Protein AF-A0AAD6IBK6-F1 (afdb_monomer_lite)

Structure (mmCIF, N/CA/C/O backbone):
data_AF-A0AAD6IBK6-F1
#
_entry.id   AF-A0AAD6IBK6-F1
#
loop_
_atom_site.group_PDB
_atom_site.id
_atom_site.type_symbol
_atom_site.label_atom_id
_atom_site.label_alt_id
_atom_site.label_comp_id
_atom_site.label_asym_id
_atom_site.label_entity_id
_atom_site.label_seq_id
_atom_site.pdbx_PDB_ins_code
_atom_site.Cartn_x
_atom_site.Cartn_y
_atom_site.Cartn_z
_atom_site.occupancy
_atom_site.B_iso_or_equiv
_atom_site.auth_seq_id
_atom_site.auth_comp_id
_atom_site.auth_asym_id
_atom_site.auth_atom_id
_atom_site.pdbx_PDB_model_num
ATOM 1 N N . MET A 1 1 ? 14.820 10.622 -0.961 1.00 50.06 1 MET A N 1
ATOM 2 C CA . MET A 1 1 ? 14.641 11.213 -2.305 1.00 50.06 1 MET A CA 1
ATOM 3 C C . MET A 1 1 ? 13.222 11.745 -2.400 1.00 50.06 1 MET A C 1
ATOM 5 O O . MET A 1 1 ? 12.311 11.021 -2.027 1.00 50.06 1 MET A O 1
ATOM 9 N N . SER A 1 2 ? 13.045 13.007 -2.797 1.00 68.19 2 SER A N 1
ATOM 10 C CA . SER A 1 2 ? 11.717 13.619 -2.977 1.00 68.19 2 SER A CA 1
ATOM 11 C C . SER A 1 2 ? 11.103 13.181 -4.312 1.00 68.19 2 SER A C 1
ATOM 13 O O . SER A 1 2 ? 11.842 12.977 -5.275 1.00 68.19 2 SER A O 1
ATOM 15 N N . ALA A 1 3 ? 9.773 13.069 -4.390 1.00 68.75 3 ALA A N 1
ATOM 16 C CA . ALA A 1 3 ? 9.048 12.740 -5.624 1.00 68.75 3 ALA A CA 1
ATOM 17 C C . ALA A 1 3 ? 9.378 13.712 -6.773 1.00 68.75 3 ALA A C 1
ATOM 19 O O . ALA A 1 3 ? 9.501 13.302 -7.923 1.00 68.75 3 ALA A O 1
ATOM 20 N N . VAL A 1 4 ? 9.635 14.980 -6.441 1.00 67.69 4 VAL A N 1
ATOM 21 C CA . VAL A 1 4 ? 10.053 16.019 -7.395 1.00 67.69 4 VAL A CA 1
ATOM 22 C C . VAL A 1 4 ? 11.390 15.674 -8.059 1.00 67.69 4 VAL A C 1
ATOM 24 O O . VAL A 1 4 ? 11.558 15.862 -9.260 1.00 67.69 4 VAL A O 1
ATOM 27 N N . VAL A 1 5 ? 12.331 15.102 -7.300 1.00 77.19 5 VAL A N 1
ATOM 28 C CA . VAL A 1 5 ? 13.642 14.697 -7.830 1.00 77.19 5 VAL A CA 1
ATOM 29 C C . VAL A 1 5 ? 13.480 13.536 -8.809 1.00 77.19 5 VAL A C 1
ATOM 31 O O . VAL A 1 5 ? 14.076 13.556 -9.882 1.00 77.19 5 VAL A O 1
ATOM 34 N N . VAL A 1 6 ? 12.622 12.566 -8.485 1.00 74.69 6 VAL A N 1
ATOM 35 C CA . VAL A 1 6 ? 12.335 11.417 -9.358 1.00 74.69 6 VAL A CA 1
ATOM 36 C C . VAL A 1 6 ? 11.706 11.875 -10.679 1.00 74.69 6 VAL A C 1
ATOM 3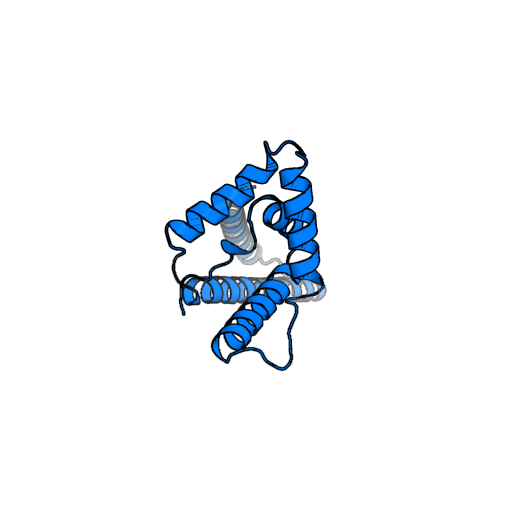8 O O . VAL A 1 6 ? 12.149 11.449 -11.743 1.00 74.69 6 VAL A O 1
ATOM 41 N N . LEU A 1 7 ? 10.743 12.801 -10.632 1.00 74.38 7 LEU A N 1
ATOM 42 C CA . LEU A 1 7 ? 10.118 13.360 -11.838 1.00 74.38 7 LEU A CA 1
ATOM 43 C C . LEU A 1 7 ? 11.127 14.113 -12.715 1.00 74.38 7 LEU A C 1
ATOM 45 O O . LEU A 1 7 ? 11.162 13.899 -13.923 1.00 74.38 7 LEU A O 1
ATOM 49 N N . SER A 1 8 ? 12.008 14.918 -12.113 1.00 77.56 8 SER A N 1
ATOM 50 C CA . SER A 1 8 ? 13.057 15.616 -12.869 1.00 77.56 8 SER A CA 1
ATOM 51 C C . SER A 1 8 ? 14.063 14.660 -13.526 1.00 77.56 8 SER A C 1
ATOM 53 O O . SER A 1 8 ? 14.549 14.916 -14.627 1.00 77.56 8 SER A O 1
ATOM 55 N N . GLN A 1 9 ? 14.355 13.520 -12.887 1.00 81.94 9 GLN A N 1
ATOM 56 C CA . GLN A 1 9 ? 15.212 12.489 -13.470 1.00 81.94 9 GLN A CA 1
ATOM 57 C C . GLN A 1 9 ? 14.548 11.821 -14.676 1.00 81.94 9 GLN A C 1
ATOM 59 O O . GLN A 1 9 ? 15.220 11.634 -15.692 1.00 81.94 9 GLN A O 1
ATOM 64 N N . PHE A 1 10 ? 13.248 11.515 -14.602 1.00 80.00 10 PHE A N 1
ATOM 65 C CA . PHE A 1 10 ? 12.499 10.978 -15.742 1.00 80.00 10 PHE A CA 1
ATOM 66 C C . PHE A 1 10 ? 12.478 11.944 -16.922 1.00 80.00 10 PHE A C 1
ATOM 68 O O . PHE A 1 10 ? 12.784 11.536 -18.041 1.00 80.00 10 PHE A O 1
ATOM 75 N N . ASP A 1 11 ? 12.216 13.222 -16.667 1.00 77.81 11 ASP A N 1
ATOM 76 C CA . ASP A 1 11 ? 12.232 14.248 -17.709 1.00 77.81 11 ASP A CA 1
ATOM 77 C C . ASP A 1 11 ? 13.619 14.357 -18.372 1.00 77.81 11 ASP A C 1
ATOM 79 O O . ASP A 1 11 ? 13.761 14.327 -19.596 1.00 77.81 11 ASP A O 1
ATOM 83 N N . SER A 1 12 ? 14.691 14.340 -17.573 1.00 86.38 12 SER A N 1
ATOM 84 C CA . SER A 1 12 ? 16.062 14.335 -18.103 1.00 86.38 12 SER A CA 1
ATOM 85 C C . SER A 1 12 ? 16.385 13.095 -18.953 1.00 86.38 12 SER A C 1
ATOM 87 O O . SER A 1 12 ? 17.173 13.174 -19.901 1.00 86.38 12 SER A O 1
ATOM 89 N N . LEU A 1 13 ? 15.785 11.946 -18.623 1.00 85.94 13 LEU A N 1
ATOM 90 C CA . LEU A 1 13 ? 15.978 10.689 -19.340 1.00 85.94 13 LEU A CA 1
ATOM 91 C C . LEU A 1 13 ? 15.268 10.715 -20.694 1.00 85.94 13 LEU A C 1
ATOM 93 O O . LEU A 1 13 ? 15.879 10.332 -21.692 1.00 85.94 13 LEU A O 1
ATOM 97 N N . VAL A 1 14 ? 14.026 11.205 -20.737 1.00 83.44 14 VAL A N 1
ATOM 98 C CA . VAL A 1 14 ? 13.252 11.372 -21.978 1.00 83.44 14 VAL A CA 1
ATOM 99 C C . VAL A 1 14 ? 13.995 12.303 -22.937 1.00 83.44 14 VAL A C 1
ATOM 101 O O . VAL A 1 14 ? 14.309 11.902 -24.058 1.00 83.44 14 VAL A O 1
ATOM 104 N N . ASN A 1 15 ? 14.422 13.472 -22.455 1.00 83.19 15 ASN A N 1
ATOM 105 C CA . ASN A 1 15 ? 15.188 14.438 -23.250 1.00 83.19 15 ASN A CA 1
ATOM 106 C C . ASN A 1 15 ? 16.504 13.846 -23.798 1.00 83.19 15 ASN A C 1
ATOM 108 O O . ASN A 1 15 ? 16.897 14.088 -24.946 1.00 83.19 15 ASN A O 1
ATOM 112 N N . LYS A 1 16 ? 17.204 13.024 -23.003 1.00 85.19 16 LYS A N 1
ATOM 113 C CA . LYS A 1 16 ? 18.400 12.303 -23.473 1.00 85.19 16 LYS A CA 1
ATOM 114 C C . LYS A 1 16 ? 18.065 11.261 -24.534 1.00 85.19 16 LYS A C 1
ATOM 116 O O . LYS A 1 16 ? 18.817 11.145 -25.502 1.00 85.19 16 LYS A O 1
ATOM 121 N N . MET A 1 17 ? 16.978 10.513 -24.364 1.00 81.50 17 MET A N 1
ATOM 122 C CA . MET A 1 17 ? 16.549 9.489 -25.317 1.00 81.50 17 MET A CA 1
ATOM 123 C C . MET A 1 17 ? 16.208 10.109 -26.677 1.00 81.50 17 MET A C 1
ATOM 125 O O . MET A 1 17 ? 16.667 9.615 -27.709 1.00 81.50 17 MET A O 1
ATOM 129 N N . GLU A 1 18 ? 15.505 11.242 -26.679 1.00 79.62 18 GLU A N 1
ATOM 130 C CA . GLU A 1 18 ? 15.208 12.015 -27.889 1.00 79.62 18 GLU A CA 1
ATOM 131 C C . GLU A 1 18 ? 16.484 12.555 -28.553 1.00 79.62 18 GLU A C 1
ATOM 133 O O . GLU A 1 18 ? 16.679 12.390 -29.760 1.00 79.62 18 GLU A O 1
ATOM 138 N N . SER A 1 19 ? 17.419 13.108 -27.770 1.00 83.12 19 SER A N 1
ATOM 139 C CA . SER A 1 19 ? 18.715 13.574 -28.287 1.00 83.12 19 SER A CA 1
ATOM 140 C C . SER A 1 19 ? 19.541 12.448 -28.921 1.00 83.12 19 SER A C 1
ATOM 142 O O . SER A 1 19 ? 20.171 12.644 -29.964 1.00 83.12 19 SER A O 1
ATOM 144 N N . VAL A 1 20 ? 19.551 11.260 -28.308 1.00 80.12 20 VAL A N 1
ATOM 145 C CA . VAL A 1 20 ? 20.241 10.079 -28.846 1.00 80.12 20 VAL A CA 1
ATOM 146 C C . VAL A 1 20 ? 19.584 9.620 -30.144 1.00 80.12 20 VAL A C 1
ATOM 148 O O . VAL A 1 20 ? 20.299 9.384 -31.117 1.00 80.12 20 VAL A O 1
ATOM 151 N N . SER A 1 21 ? 18.251 9.574 -30.193 1.00 73.31 21 SER A N 1
ATOM 152 C CA . SER A 1 21 ? 17.499 9.247 -31.409 1.00 73.31 21 SER A CA 1
ATOM 153 C C . SER A 1 21 ? 17.876 10.176 -32.571 1.00 73.31 21 SER A C 1
ATOM 155 O O . SER A 1 21 ? 18.279 9.714 -33.641 1.00 73.31 21 SER A O 1
ATOM 157 N N . LEU A 1 22 ? 17.889 11.494 -32.334 1.00 76.75 22 LEU A N 1
ATOM 158 C CA . LEU A 1 22 ? 18.283 12.489 -33.339 1.00 76.75 22 LEU A CA 1
ATOM 159 C C . LEU A 1 22 ? 19.734 12.308 -33.814 1.00 76.75 22 LEU A C 1
ATOM 161 O O . LEU A 1 22 ? 20.008 12.383 -35.015 1.00 76.75 22 LEU A O 1
ATOM 165 N N . LYS A 1 23 ? 20.668 12.026 -32.896 1.00 77.88 23 LYS A N 1
ATOM 166 C CA . LYS A 1 23 ? 22.089 11.801 -33.223 1.00 77.88 23 LYS A CA 1
ATOM 167 C C . LYS A 1 23 ? 22.313 10.525 -34.032 1.00 77.88 23 LYS A C 1
ATOM 169 O O . LYS A 1 23 ? 23.160 10.522 -34.927 1.00 77.88 23 LYS A O 1
ATOM 174 N N . LEU A 1 24 ? 21.571 9.460 -33.735 1.00 70.56 24 LEU A N 1
ATOM 175 C CA . LEU A 1 24 ? 21.620 8.207 -34.491 1.00 70.56 24 LEU A CA 1
ATOM 176 C C . LEU A 1 24 ? 21.091 8.410 -35.918 1.00 70.56 24 LEU A C 1
ATOM 178 O O . LEU A 1 24 ? 21.752 7.994 -36.873 1.00 70.56 24 LEU A O 1
ATOM 182 N N . CYS A 1 25 ? 19.976 9.134 -36.065 1.00 67.56 25 CYS A N 1
ATOM 183 C CA . CYS A 1 25 ? 19.407 9.501 -37.364 1.00 67.56 25 CYS A CA 1
ATOM 184 C C . CYS A 1 25 ? 20.361 10.377 -38.197 1.00 67.56 25 CYS A C 1
ATOM 186 O O . CYS A 1 25 ? 20.563 10.106 -39.381 1.00 67.56 25 CYS A O 1
ATOM 188 N N . GLN A 1 26 ? 20.995 11.388 -37.590 1.00 76.19 26 GLN A N 1
ATOM 189 C CA . GLN A 1 26 ? 21.924 12.289 -38.290 1.00 76.19 26 GLN A CA 1
ATOM 190 C C . GLN A 1 26 ? 23.216 11.601 -38.741 1.00 76.19 26 GLN A C 1
ATOM 192 O O . GLN A 1 26 ? 23.707 11.876 -39.835 1.00 76.19 26 GLN A O 1
ATOM 197 N N . LYS A 1 27 ? 23.786 10.706 -37.924 1.00 75.94 27 LYS A N 1
ATOM 198 C CA . LYS A 1 27 ? 25.087 10.079 -38.216 1.00 75.94 27 LYS A CA 1
ATOM 199 C C . LYS A 1 27 ? 25.002 8.817 -39.083 1.00 75.94 27 LYS A C 1
ATOM 201 O O . LYS A 1 27 ? 26.040 8.210 -39.334 1.00 75.94 27 LYS A O 1
ATOM 206 N N . ARG A 1 28 ? 23.803 8.402 -39.527 1.00 68.56 28 ARG A N 1
ATOM 207 C CA . ARG A 1 28 ? 23.558 7.123 -40.238 1.00 68.56 28 ARG A CA 1
ATOM 208 C C . ARG A 1 28 ? 24.251 5.927 -39.563 1.00 68.56 28 ARG A C 1
ATOM 210 O O . ARG A 1 28 ? 24.738 5.017 -40.233 1.00 68.56 28 ARG A O 1
ATOM 217 N N . ILE A 1 29 ? 24.312 5.933 -38.233 1.00 71.00 29 ILE A N 1
ATOM 218 C CA . ILE A 1 29 ? 24.894 4.828 -37.472 1.00 71.00 29 ILE A CA 1
ATOM 219 C C . ILE A 1 29 ? 23.914 3.665 -37.591 1.00 71.00 29 ILE A C 1
ATOM 221 O O . ILE A 1 29 ? 22.778 3.776 -37.136 1.00 71.00 29 ILE A O 1
ATOM 225 N N . ARG A 1 30 ? 24.331 2.567 -38.230 1.00 70.12 30 ARG A N 1
ATOM 226 C CA . ARG A 1 30 ? 23.558 1.322 -38.238 1.00 70.12 30 ARG A CA 1
ATOM 227 C C . ARG A 1 30 ? 23.921 0.511 -36.994 1.00 70.12 30 ARG A C 1
ATOM 229 O O . ARG A 1 30 ? 25.075 0.096 -36.897 1.00 70.12 30 ARG A O 1
ATOM 236 N N . PRO A 1 31 ? 22.980 0.285 -36.063 1.00 72.06 31 PRO A N 1
ATOM 237 C CA . PRO A 1 31 ? 23.202 -0.629 -34.952 1.00 72.06 31 PRO A CA 1
ATOM 238 C C . PRO A 1 31 ? 23.452 -2.044 -35.478 1.00 72.06 31 PRO A C 1
ATOM 240 O O . PRO A 1 31 ? 22.895 -2.428 -36.512 1.00 72.06 31 PRO A O 1
ATOM 243 N N . SER A 1 32 ? 24.251 -2.829 -34.758 1.00 82.31 32 SER A N 1
ATOM 244 C CA . SER A 1 32 ? 24.291 -4.274 -34.997 1.00 82.31 32 SER A CA 1
ATOM 245 C C . SER A 1 32 ? 22.949 -4.915 -34.624 1.00 82.31 32 SER A C 1
ATOM 247 O O . SER A 1 32 ? 22.158 -4.348 -33.865 1.00 82.31 32 SER A O 1
ATOM 249 N N . THR A 1 33 ? 22.688 -6.118 -35.137 1.00 82.50 33 THR A N 1
ATOM 250 C CA . THR A 1 33 ? 21.481 -6.889 -34.797 1.00 82.50 33 THR A CA 1
ATOM 251 C C . THR A 1 33 ? 21.353 -7.107 -33.285 1.00 82.50 33 THR A C 1
ATOM 253 O O . THR A 1 33 ? 20.257 -6.987 -32.736 1.00 82.50 33 THR A O 1
ATOM 256 N N . ASP A 1 34 ? 22.474 -7.335 -32.597 1.00 86.00 34 ASP A N 1
ATOM 257 C CA . ASP A 1 34 ? 22.511 -7.526 -31.144 1.00 86.00 34 ASP A CA 1
ATOM 258 C C . ASP A 1 34 ? 22.133 -6.242 -30.395 1.00 86.00 34 ASP A C 1
ATOM 260 O O . ASP A 1 34 ? 21.286 -6.272 -29.505 1.00 86.00 34 ASP A O 1
ATOM 264 N N . GLN A 1 35 ? 22.675 -5.092 -30.813 1.00 83.06 35 GLN A N 1
ATOM 265 C CA . GLN A 1 35 ? 22.341 -3.786 -30.229 1.00 83.06 35 GLN A CA 1
ATOM 266 C C . GLN A 1 35 ? 20.872 -3.419 -30.450 1.00 83.06 35 GLN A C 1
ATOM 268 O O . GLN A 1 35 ? 20.224 -2.864 -29.561 1.00 83.06 35 GLN A O 1
ATOM 273 N N . LEU A 1 36 ? 20.331 -3.734 -31.631 1.00 81.75 36 LEU A N 1
ATOM 274 C CA . LEU A 1 36 ? 18.918 -3.519 -31.933 1.00 81.75 36 LEU A CA 1
ATOM 275 C C . LEU A 1 36 ? 18.029 -4.371 -31.015 1.00 81.75 36 LEU A C 1
ATOM 277 O O . LEU A 1 36 ? 17.046 -3.871 -30.468 1.00 81.75 36 LEU A O 1
ATOM 281 N N . THR A 1 37 ? 18.401 -5.636 -30.822 1.00 84.31 37 THR A N 1
ATOM 282 C CA . THR A 1 37 ? 17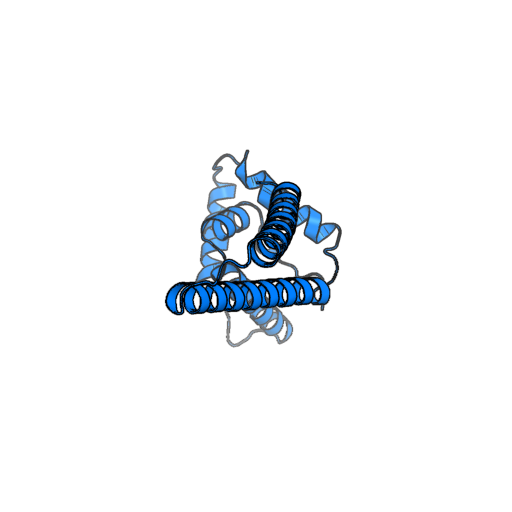.669 -6.583 -29.973 1.00 84.31 37 THR A CA 1
ATOM 283 C C . THR A 1 37 ? 17.713 -6.159 -28.504 1.00 84.31 37 THR A C 1
ATOM 285 O O . THR A 1 37 ? 16.682 -6.148 -27.828 1.00 84.31 37 THR A O 1
ATOM 288 N N . GLU A 1 38 ? 18.878 -5.735 -28.010 1.00 88.06 38 GLU A N 1
ATOM 289 C CA . GLU A 1 38 ? 19.036 -5.213 -26.650 1.00 88.06 38 GLU A CA 1
ATOM 290 C C . GLU A 1 38 ? 18.180 -3.960 -26.429 1.00 88.06 38 GLU A C 1
ATOM 292 O O . GLU A 1 38 ? 17.433 -3.873 -25.448 1.00 88.06 38 GLU A O 1
ATOM 297 N N . PHE A 1 39 ? 18.217 -3.017 -27.373 1.00 83.19 39 PHE A N 1
ATOM 298 C CA . PHE A 1 39 ? 17.417 -1.800 -27.300 1.00 83.19 39 PHE A CA 1
ATOM 299 C C . PHE A 1 39 ? 15.912 -2.098 -27.301 1.00 83.19 39 PHE A C 1
ATOM 301 O O . PHE A 1 39 ? 15.170 -1.533 -26.496 1.00 83.19 39 PHE A O 1
ATOM 308 N N . GLN A 1 40 ? 15.453 -3.022 -28.148 1.00 81.12 40 GLN A N 1
ATOM 309 C CA . GLN A 1 40 ? 14.059 -3.477 -28.157 1.00 81.12 40 GLN A CA 1
ATOM 310 C C . GLN A 1 40 ? 13.659 -4.129 -26.824 1.00 81.12 40 GLN A C 1
ATOM 312 O O . GLN A 1 40 ? 12.559 -3.883 -26.317 1.00 81.12 40 GLN A O 1
ATOM 317 N N . GLY A 1 41 ? 14.556 -4.911 -26.218 1.00 87.75 41 GLY A N 1
ATOM 318 C CA . GLY A 1 41 ? 14.353 -5.497 -24.894 1.00 87.75 41 GLY A CA 1
ATOM 319 C C . GLY A 1 41 ? 14.204 -4.435 -23.801 1.00 87.75 41 GLY A C 1
ATOM 320 O O . GLY A 1 41 ? 13.261 -4.488 -23.005 1.00 87.75 41 GLY A O 1
ATOM 321 N N . LEU A 1 42 ? 15.088 -3.434 -23.790 1.00 86.75 42 LEU A N 1
ATOM 322 C CA . LEU A 1 42 ? 15.020 -2.302 -22.861 1.00 86.75 42 LEU A CA 1
ATOM 323 C C . LEU A 1 42 ? 13.744 -1.480 -23.058 1.00 86.75 42 LEU A C 1
ATOM 325 O O . LEU A 1 42 ? 13.058 -1.185 -22.081 1.00 86.75 42 LEU A O 1
ATOM 329 N N . TYR A 1 43 ? 13.386 -1.171 -24.305 1.00 81.06 43 TYR A N 1
ATOM 330 C CA . TYR A 1 43 ? 12.154 -0.457 -24.636 1.00 81.06 43 TYR A CA 1
ATOM 331 C C . TYR A 1 43 ? 10.914 -1.204 -24.132 1.00 81.06 43 TYR A C 1
ATOM 333 O O . TYR A 1 43 ? 10.038 -0.610 -23.505 1.00 81.06 43 TYR A O 1
ATOM 341 N N . THR A 1 44 ? 10.862 -2.522 -24.332 1.00 86.12 44 THR A N 1
ATOM 342 C CA . THR A 1 44 ? 9.742 -3.352 -23.870 1.00 86.12 44 THR A CA 1
ATOM 343 C C . THR A 1 44 ? 9.640 -3.357 -22.344 1.00 86.12 44 THR A C 1
ATOM 345 O O . THR A 1 44 ? 8.548 -3.185 -21.801 1.00 86.12 44 THR A O 1
ATOM 348 N N . ARG A 1 45 ? 10.771 -3.477 -21.633 1.00 90.00 45 ARG A N 1
ATOM 349 C CA . ARG A 1 45 ? 10.808 -3.382 -20.161 1.00 90.00 45 ARG A CA 1
ATOM 350 C C . ARG A 1 45 ? 10.372 -2.007 -19.669 1.00 90.00 45 ARG A C 1
ATOM 352 O O . ARG A 1 45 ? 9.604 -1.923 -18.712 1.00 90.00 45 ARG A O 1
ATOM 359 N N . PHE A 1 46 ? 10.831 -0.946 -20.328 1.00 86.12 46 PHE A N 1
ATOM 360 C CA . PHE A 1 46 ? 10.448 0.421 -19.994 1.00 86.12 46 PHE A CA 1
ATOM 361 C C . PHE A 1 46 ? 8.943 0.623 -20.175 1.00 86.12 46 PHE A C 1
ATOM 363 O O . PHE A 1 46 ? 8.274 1.086 -19.256 1.00 86.12 46 PHE A O 1
ATOM 370 N N . LYS A 1 47 ? 8.385 0.168 -21.301 1.00 82.12 47 LYS A N 1
ATOM 371 C CA . LYS A 1 47 ? 6.944 0.215 -21.573 1.00 82.12 47 LYS A CA 1
ATOM 372 C C . LYS A 1 47 ? 6.126 -0.580 -20.549 1.00 82.12 47 LYS A C 1
ATOM 374 O O . LYS A 1 47 ? 5.108 -0.086 -20.078 1.00 82.12 47 LYS A O 1
ATOM 379 N N . ALA A 1 48 ? 6.579 -1.776 -20.167 1.00 87.12 48 ALA A N 1
ATOM 380 C CA . ALA A 1 48 ? 5.929 -2.575 -19.125 1.00 87.12 48 ALA A CA 1
ATOM 381 C C . ALA A 1 48 ? 5.973 -1.877 -17.754 1.00 87.12 48 ALA A C 1
ATOM 383 O O . ALA A 1 48 ? 4.989 -1.858 -17.021 1.00 87.12 48 ALA A O 1
ATOM 384 N N . THR A 1 49 ? 7.107 -1.255 -17.429 1.00 87.00 49 THR A N 1
ATOM 385 C CA . THR A 1 49 ? 7.274 -0.485 -16.191 1.00 87.00 49 THR A CA 1
ATOM 386 C C . THR A 1 49 ? 6.356 0.734 -16.170 1.00 87.00 49 THR A C 1
ATOM 388 O O . THR A 1 49 ? 5.719 1.001 -15.156 1.00 87.00 49 THR A O 1
ATOM 391 N N . LEU A 1 50 ? 6.237 1.438 -17.297 1.00 83.50 50 LEU A N 1
ATOM 392 C CA . LEU A 1 50 ? 5.339 2.579 -17.441 1.00 83.50 50 LEU A CA 1
ATOM 393 C C . LEU A 1 50 ? 3.873 2.169 -17.253 1.00 83.50 50 LEU A C 1
ATOM 395 O O . LEU A 1 50 ? 3.167 2.795 -16.472 1.00 83.50 50 LEU A O 1
ATOM 399 N N . ALA A 1 51 ? 3.446 1.064 -17.872 1.00 84.06 51 ALA A N 1
ATOM 400 C CA . ALA A 1 51 ? 2.095 0.537 -17.684 1.00 84.06 51 ALA A CA 1
ATOM 401 C C . ALA A 1 51 ? 1.803 0.176 -16.215 1.00 84.06 51 ALA A C 1
ATOM 403 O O . ALA A 1 51 ? 0.698 0.411 -15.730 1.00 84.06 51 ALA A O 1
ATOM 404 N N . ASN A 1 52 ? 2.793 -0.348 -15.482 1.00 85.62 52 ASN A N 1
ATOM 405 C CA . ASN A 1 52 ? 2.653 -0.610 -14.048 1.00 85.62 52 ASN A CA 1
ATOM 406 C C . ASN A 1 52 ? 2.494 0.683 -13.235 1.00 85.62 52 ASN A C 1
ATOM 408 O O . ASN A 1 52 ? 1.715 0.708 -12.282 1.00 85.62 52 ASN A O 1
ATOM 412 N N . PHE A 1 53 ? 3.209 1.754 -13.598 1.00 82.62 53 PHE A N 1
ATOM 413 C CA . PHE A 1 53 ? 3.026 3.061 -12.966 1.00 82.62 53 PHE A CA 1
ATOM 414 C C . PHE A 1 53 ? 1.641 3.632 -13.247 1.00 82.62 53 PHE A C 1
ATOM 416 O O . PHE A 1 53 ? 0.973 4.043 -12.301 1.00 82.62 53 PHE A O 1
ATOM 423 N N . ASP A 1 54 ? 1.186 3.597 -14.499 1.00 79.50 54 ASP A N 1
ATOM 424 C CA . ASP A 1 54 ? -0.154 4.058 -14.865 1.00 79.50 54 ASP A CA 1
ATOM 425 C C . ASP A 1 54 ? -1.231 3.273 -14.111 1.00 79.50 54 ASP A C 1
ATOM 427 O O . ASP A 1 54 ? -2.125 3.873 -13.520 1.00 79.50 54 ASP A O 1
ATOM 431 N N . ALA A 1 55 ? -1.113 1.944 -14.034 1.00 83.75 55 ALA A N 1
ATOM 432 C CA . ALA A 1 55 ? -2.025 1.113 -13.250 1.00 83.75 55 ALA A CA 1
ATOM 433 C C . ALA A 1 55 ? -2.007 1.481 -11.755 1.00 83.75 55 ALA A C 1
ATOM 435 O O . ALA A 1 55 ? -3.060 1.552 -11.121 1.00 83.75 55 ALA A O 1
ATOM 436 N N . GLY A 1 56 ? -0.826 1.762 -11.196 1.00 81.06 56 GLY A N 1
ATOM 437 C CA . GLY A 1 56 ? -0.683 2.236 -9.820 1.00 81.06 56 GLY A CA 1
ATOM 438 C C . GLY A 1 56 ? -1.348 3.596 -9.593 1.00 81.06 56 GLY A C 1
ATOM 439 O O . GLY A 1 56 ? -2.077 3.763 -8.616 1.00 81.06 56 GLY A O 1
ATOM 440 N N . ILE A 1 57 ? -1.153 4.548 -10.509 1.00 80.12 57 ILE A N 1
ATOM 441 C CA . ILE A 1 57 ? -1.778 5.876 -10.459 1.00 80.12 57 ILE A CA 1
ATOM 442 C C . ILE A 1 57 ? -3.299 5.751 -10.565 1.00 80.12 57 ILE A C 1
ATOM 444 O O . ILE A 1 57 ? -4.007 6.337 -9.753 1.00 80.12 57 ILE A O 1
ATOM 448 N N . GLN A 1 58 ? -3.810 4.954 -11.505 1.00 80.50 58 GLN A N 1
ATOM 449 C CA . GLN A 1 58 ? -5.248 4.706 -11.636 1.00 80.50 58 GLN A CA 1
ATOM 450 C C . GLN A 1 58 ? -5.827 4.043 -10.382 1.00 80.50 58 GLN A C 1
ATOM 452 O O . GLN A 1 58 ? -6.904 4.424 -9.931 1.00 80.50 58 GLN A O 1
ATOM 457 N N . GLY A 1 59 ? -5.091 3.112 -9.767 1.00 81.06 59 GLY A N 1
ATOM 458 C CA . GLY A 1 59 ? -5.464 2.527 -8.481 1.00 81.06 59 GLY A CA 1
ATOM 459 C C . GLY A 1 59 ? -5.578 3.573 -7.369 1.00 81.06 59 GLY A C 1
ATOM 460 O O . GLY A 1 59 ? -6.547 3.558 -6.617 1.00 81.06 59 GLY A O 1
ATOM 461 N N . LEU A 1 60 ? -4.634 4.516 -7.293 1.00 77.88 60 LEU A N 1
ATOM 462 C CA . LEU A 1 60 ? -4.688 5.622 -6.331 1.00 77.88 60 LEU A CA 1
ATOM 463 C C . LEU A 1 60 ? -5.857 6.575 -6.612 1.00 77.88 60 LEU A C 1
ATOM 465 O O . LEU A 1 60 ? -6.553 6.968 -5.682 1.00 77.88 60 LEU A O 1
ATOM 469 N N . LEU A 1 61 ? -6.109 6.911 -7.880 1.00 77.31 61 LEU A N 1
ATOM 470 C CA . LEU A 1 61 ? -7.232 7.766 -8.274 1.00 77.31 61 LEU A CA 1
ATOM 471 C C . LEU A 1 61 ? -8.590 7.116 -7.971 1.00 77.31 61 LEU A C 1
ATOM 473 O O . LEU A 1 61 ? -9.517 7.813 -7.568 1.00 77.31 61 LEU A O 1
ATOM 477 N N . ALA A 1 62 ? -8.702 5.791 -8.112 1.00 78.06 62 ALA A N 1
ATOM 478 C CA . ALA A 1 62 ? -9.923 5.042 -7.811 1.00 78.06 62 ALA A CA 1
ATOM 479 C C . ALA A 1 62 ? -10.251 4.986 -6.308 1.00 78.06 62 ALA A C 1
ATOM 481 O O . ALA A 1 62 ? -11.421 4.899 -5.944 1.00 78.06 62 ALA A O 1
ATOM 482 N N . ILE A 1 63 ? -9.235 5.044 -5.439 1.00 74.19 63 ILE A N 1
ATOM 483 C CA . ILE A 1 63 ? -9.411 5.117 -3.977 1.00 74.19 63 ILE A CA 1
ATOM 484 C C . ILE A 1 63 ? -9.924 6.507 -3.552 1.00 74.19 63 ILE A C 1
AT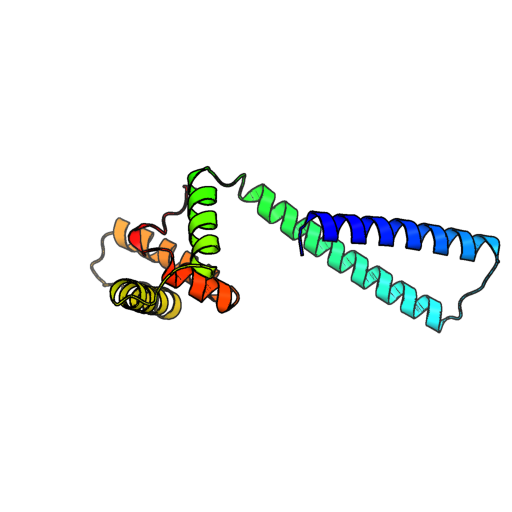OM 486 O O . ILE A 1 63 ? -10.547 6.637 -2.501 1.00 74.19 63 ILE A O 1
ATOM 490 N N . GLY A 1 64 ? -9.725 7.527 -4.392 1.00 74.38 64 GLY A N 1
ATOM 491 C CA . GLY A 1 64 ? -10.092 8.911 -4.114 1.00 74.38 64 GLY A CA 1
ATOM 492 C C . GLY A 1 64 ? -8.979 9.690 -3.413 1.00 74.38 64 GLY A C 1
ATOM 493 O O . GLY A 1 64 ? -7.873 9.195 -3.187 1.00 74.38 64 GLY A O 1
ATOM 494 N N . TYR A 1 65 ? -9.263 10.954 -3.096 1.00 74.56 65 TYR A N 1
ATOM 495 C CA . TYR A 1 65 ? -8.333 11.780 -2.333 1.00 74.56 65 TYR A CA 1
ATOM 496 C C . TYR A 1 65 ? -8.407 11.405 -0.850 1.00 74.56 65 TYR A C 1
ATOM 498 O O . TYR A 1 65 ? -9.517 11.324 -0.322 1.00 74.56 65 TYR A O 1
ATOM 506 N N . PRO A 1 66 ? -7.258 11.195 -0.178 1.00 75.06 66 PRO A N 1
ATOM 507 C CA . PRO A 1 66 ? -7.244 10.977 1.261 1.00 75.06 66 PRO A CA 1
ATOM 508 C C . PRO A 1 66 ? -7.880 12.179 1.956 1.00 75.06 66 PRO A C 1
ATOM 510 O O . PRO A 1 66 ? -7.589 13.329 1.606 1.00 75.06 66 PRO A O 1
ATOM 513 N N . ASP A 1 67 ? -8.747 11.905 2.923 1.00 83.25 67 ASP A N 1
ATOM 514 C CA . ASP A 1 67 ? -9.360 12.958 3.722 1.00 83.25 67 ASP A CA 1
ATOM 515 C C . ASP A 1 67 ? -8.349 13.547 4.735 1.00 83.25 67 ASP A C 1
ATOM 517 O O . ASP A 1 67 ? -7.208 13.092 4.877 1.00 83.25 67 ASP A O 1
ATOM 521 N N . GLU A 1 68 ? -8.742 14.607 5.443 1.00 83.75 68 GLU A N 1
ATOM 522 C CA . GLU A 1 68 ? -7.870 15.258 6.431 1.00 83.75 68 GLU A CA 1
ATOM 523 C C . GLU A 1 68 ? -7.447 14.287 7.555 1.00 83.75 68 GLU A C 1
ATOM 525 O O . GLU A 1 68 ? -6.341 14.374 8.098 1.00 83.75 68 GLU A O 1
ATOM 530 N N . GLU A 1 69 ? -8.302 13.317 7.888 1.00 81.75 69 GLU A N 1
ATOM 531 C CA . GLU A 1 69 ? -8.036 12.301 8.903 1.00 81.75 69 GLU A CA 1
ATOM 532 C C . GLU A 1 69 ? -6.999 11.281 8.419 1.00 81.75 69 GLU A C 1
ATOM 534 O O . GLU A 1 69 ? -6.070 10.952 9.169 1.00 81.75 69 GLU A O 1
ATOM 539 N N . ASP A 1 70 ? -7.078 10.855 7.160 1.00 80.69 70 ASP A N 1
ATOM 540 C CA . ASP A 1 70 ? -6.092 10.011 6.488 1.00 80.69 70 ASP A CA 1
ATOM 541 C C . ASP A 1 70 ? -4.723 10.701 6.449 1.00 80.69 70 ASP A C 1
ATOM 543 O O . ASP A 1 70 ? -3.695 10.101 6.797 1.00 80.69 70 ASP A O 1
ATOM 547 N N . ILE A 1 71 ? -4.694 11.991 6.091 1.00 83.88 71 ILE A N 1
ATOM 548 C CA . ILE A 1 71 ? -3.470 12.804 6.073 1.00 83.88 71 ILE A CA 1
ATOM 549 C C . ILE A 1 71 ? -2.886 12.919 7.486 1.00 83.88 71 ILE A C 1
ATOM 551 O O . ILE A 1 71 ? -1.669 12.751 7.673 1.00 83.88 71 ILE A O 1
ATOM 555 N N . ARG A 1 72 ? -3.728 13.150 8.499 1.00 86.06 72 ARG A N 1
ATOM 556 C CA . ARG A 1 72 ? -3.315 13.245 9.906 1.00 86.06 72 ARG A CA 1
ATOM 557 C C . ARG A 1 72 ? -2.758 11.921 10.428 1.00 86.06 72 ARG A C 1
ATOM 559 O O . ARG A 1 72 ? -1.704 11.909 11.073 1.00 86.06 72 ARG A O 1
ATOM 566 N N . LEU A 1 73 ? -3.421 10.804 10.133 1.00 82.88 73 LEU A N 1
ATOM 567 C CA . LEU A 1 73 ? -2.978 9.458 10.506 1.00 82.88 73 LEU A CA 1
ATOM 568 C C . LEU A 1 73 ? -1.642 9.116 9.846 1.00 82.88 73 LEU A C 1
ATOM 570 O O . LEU A 1 73 ? -0.708 8.689 10.531 1.00 82.88 73 LEU A O 1
ATOM 574 N N . ALA A 1 74 ? -1.517 9.362 8.542 1.00 82.75 74 ALA A N 1
ATOM 575 C CA . ALA A 1 74 ? -0.277 9.134 7.814 1.00 82.75 74 ALA A CA 1
ATOM 576 C C . ALA A 1 74 ? 0.868 9.992 8.372 1.00 82.75 74 ALA A C 1
ATOM 578 O O . ALA A 1 74 ? 1.984 9.501 8.547 1.00 82.75 74 ALA A O 1
ATOM 579 N N . SER A 1 75 ? 0.594 11.252 8.713 1.00 84.75 75 SER A N 1
ATOM 580 C CA . SER A 1 75 ? 1.581 12.146 9.329 1.00 84.75 75 SER A CA 1
ATOM 581 C C . SER A 1 75 ? 2.022 11.637 10.701 1.00 84.75 75 SER A C 1
ATOM 583 O O . SER A 1 75 ? 3.220 11.569 10.962 1.00 84.75 75 SER A O 1
ATOM 585 N N . ARG A 1 76 ? 1.094 11.153 11.534 1.00 84.00 76 ARG A N 1
ATOM 586 C CA . ARG A 1 76 ? 1.412 10.537 12.832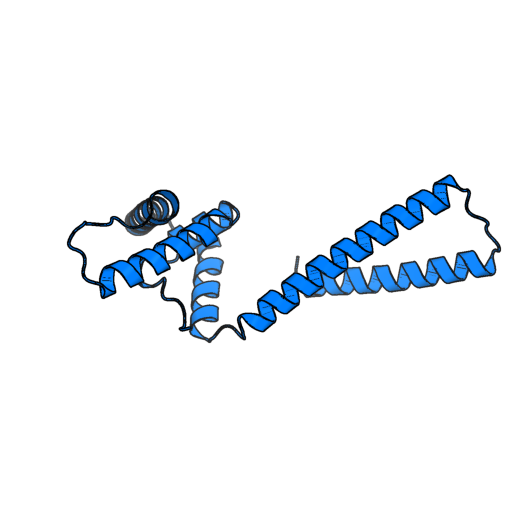 1.00 84.00 76 ARG A CA 1
ATOM 587 C C . ARG A 1 76 ? 2.303 9.298 12.694 1.00 84.00 76 ARG A C 1
ATOM 589 O O . ARG A 1 76 ? 3.247 9.143 13.465 1.00 84.00 76 ARG A O 1
ATOM 596 N N . VAL A 1 77 ? 2.038 8.438 11.708 1.00 83.94 77 VAL A N 1
ATOM 597 C CA . VAL A 1 77 ? 2.880 7.262 11.422 1.00 83.94 77 VAL A CA 1
ATOM 598 C C . VAL A 1 77 ? 4.282 7.683 10.976 1.00 83.94 77 VAL A C 1
ATOM 600 O O . VAL A 1 77 ? 5.265 7.111 11.440 1.00 83.94 77 VAL A O 1
ATOM 603 N N . ARG A 1 78 ? 4.399 8.704 10.115 1.00 82.19 78 ARG A N 1
ATOM 604 C CA . ARG A 1 78 ? 5.704 9.211 9.654 1.00 82.19 78 ARG A CA 1
ATOM 605 C C . ARG A 1 78 ? 6.503 9.863 10.784 1.00 82.19 78 ARG A C 1
ATOM 607 O O . ARG A 1 78 ? 7.704 9.623 10.875 1.00 82.19 78 ARG A O 1
ATOM 614 N N . SER A 1 79 ? 5.854 10.630 11.659 1.00 77.25 79 SER A N 1
ATOM 615 C CA . SER A 1 79 ? 6.506 11.278 12.805 1.00 77.25 79 SER A CA 1
ATOM 616 C C . SER A 1 79 ? 6.967 10.281 13.871 1.00 77.25 79 SER A C 1
ATOM 618 O O . SER A 1 79 ? 7.948 10.540 14.564 1.00 77.25 79 SER A O 1
ATOM 620 N N . ALA A 1 80 ? 6.341 9.100 13.960 1.00 71.12 80 ALA A N 1
ATOM 621 C CA . ALA A 1 80 ? 6.783 8.037 14.866 1.00 71.12 80 ALA A CA 1
ATOM 622 C C . ALA A 1 80 ? 8.205 7.527 14.561 1.00 71.12 80 ALA A C 1
ATOM 624 O O . ALA A 1 80 ? 8.829 6.921 15.428 1.00 71.12 80 ALA A O 1
ATOM 625 N N . LYS A 1 81 ? 8.732 7.789 13.355 1.00 65.00 81 LYS A N 1
ATOM 626 C CA . LYS A 1 81 ? 10.105 7.445 12.966 1.00 65.00 81 LYS A CA 1
ATOM 627 C C . LYS A 1 81 ? 11.167 8.223 13.753 1.00 65.00 81 LYS A C 1
ATOM 629 O O . LYS A 1 81 ? 12.262 7.699 13.932 1.00 65.00 81 LYS A O 1
ATOM 634 N N . ASN A 1 82 ? 10.862 9.450 14.177 1.00 59.06 82 ASN A N 1
ATOM 635 C CA . ASN A 1 82 ? 11.887 10.382 14.645 1.00 59.06 82 ASN A CA 1
ATOM 636 C C . ASN A 1 82 ? 11.968 10.492 16.175 1.00 59.06 82 ASN A C 1
ATOM 638 O O . ASN A 1 82 ? 13.069 10.658 16.677 1.00 59.06 82 ASN A O 1
ATOM 642 N N . ASP A 1 83 ? 10.861 10.335 16.915 1.00 54.53 83 ASP A N 1
ATOM 643 C CA . ASP A 1 83 ? 10.816 10.824 18.309 1.00 54.53 83 ASP A CA 1
ATOM 644 C C . ASP A 1 83 ? 10.014 9.965 19.304 1.00 54.53 83 ASP A C 1
ATOM 646 O O . ASP A 1 83 ? 9.650 10.450 20.373 1.00 54.53 83 ASP A O 1
ATOM 650 N N . ALA A 1 84 ? 9.690 8.701 19.011 1.00 57.84 84 ALA A N 1
ATOM 651 C CA . ALA A 1 84 ? 8.962 7.875 19.979 1.00 57.84 84 ALA A CA 1
ATOM 652 C C . ALA A 1 84 ? 9.936 7.138 20.924 1.00 57.84 84 ALA A C 1
ATOM 654 O O . ALA A 1 84 ? 10.471 6.097 20.531 1.00 57.84 84 ALA A O 1
ATOM 655 N N . PRO A 1 85 ? 10.165 7.594 22.176 1.00 63.25 85 PRO A N 1
ATOM 656 C CA . PRO A 1 85 ? 10.856 6.770 23.156 1.00 63.25 85 PRO A CA 1
ATOM 657 C C . PRO A 1 85 ? 10.097 5.451 23.325 1.00 63.25 85 PRO A C 1
ATOM 659 O O . PRO A 1 85 ? 8.860 5.417 23.355 1.00 63.25 85 PRO A O 1
ATOM 662 N N . PHE A 1 86 ? 10.840 4.349 23.441 1.00 71.56 86 PHE A N 1
ATOM 663 C CA . PHE A 1 86 ? 10.287 3.040 23.784 1.00 71.56 86 PHE A CA 1
ATOM 664 C C . PHE A 1 86 ? 9.762 3.074 25.220 1.00 71.56 86 PHE A C 1
ATOM 666 O O . PHE A 1 86 ? 10.416 2.647 26.168 1.00 71.56 86 PHE A O 1
ATOM 673 N N . THR A 1 87 ? 8.561 3.615 25.389 1.00 78.56 87 THR A N 1
ATOM 674 C CA . THR A 1 87 ? 7.854 3.582 26.663 1.00 78.56 87 THR A CA 1
ATOM 675 C C . THR A 1 87 ? 7.148 2.230 26.832 1.00 78.56 87 THR A C 1
ATOM 677 O O . THR A 1 87 ? 6.825 1.560 25.840 1.00 78.56 87 THR A O 1
ATOM 680 N N . PRO A 1 88 ? 6.837 1.816 28.073 1.00 79.56 88 PRO A N 1
ATOM 681 C CA . PRO A 1 88 ? 6.052 0.606 28.323 1.00 79.56 88 PRO A CA 1
ATOM 682 C C . PRO A 1 88 ? 4.694 0.593 27.596 1.00 79.56 88 PRO A C 1
ATOM 684 O O . PRO A 1 88 ? 4.229 -0.465 27.160 1.00 79.56 88 PRO A O 1
ATOM 687 N N . SER A 1 89 ? 4.066 1.759 27.404 1.00 79.75 89 SER A N 1
ATOM 688 C CA . SER A 1 89 ? 2.794 1.880 26.679 1.00 79.75 89 SER A CA 1
ATOM 689 C C . SER A 1 89 ? 2.973 1.710 25.166 1.00 79.75 89 SER A C 1
ATOM 691 O O . SER A 1 89 ? 2.179 0.998 24.538 1.00 79.75 89 SER A O 1
ATOM 693 N N . THR A 1 90 ? 4.046 2.262 24.587 1.00 78.81 90 THR A N 1
ATOM 694 C CA . THR A 1 90 ? 4.415 2.045 23.178 1.00 78.81 90 THR A CA 1
ATOM 695 C C . THR A 1 90 ? 4.689 0.566 22.919 1.00 78.81 90 THR A C 1
ATOM 697 O O . THR A 1 90 ? 4.159 -0.003 21.968 1.00 78.81 90 THR A O 1
ATOM 700 N N . MET A 1 91 ? 5.436 -0.096 23.809 1.00 83.56 91 MET A N 1
ATOM 701 C CA . MET A 1 91 ? 5.748 -1.524 23.687 1.00 83.56 91 MET A CA 1
ATOM 702 C C . MET A 1 91 ? 4.494 -2.405 23.812 1.00 83.56 91 MET A C 1
ATOM 704 O O . MET A 1 91 ? 4.335 -3.383 23.080 1.00 83.56 91 MET A O 1
ATOM 708 N N . THR A 1 92 ? 3.567 -2.047 24.703 1.00 87.19 92 THR A N 1
ATOM 709 C CA . THR A 1 92 ? 2.281 -2.752 24.843 1.00 87.19 92 THR A CA 1
ATOM 710 C C . THR A 1 92 ? 1.421 -2.605 23.586 1.00 87.19 92 THR A C 1
ATOM 712 O O . THR A 1 92 ? 0.821 -3.580 23.125 1.00 87.19 92 THR A O 1
ATOM 715 N N . THR A 1 93 ? 1.390 -1.403 23.006 1.00 86.25 93 THR A N 1
ATOM 716 C CA . THR A 1 93 ? 0.668 -1.111 21.757 1.00 86.25 93 THR A CA 1
ATOM 717 C C . THR A 1 93 ? 1.273 -1.880 20.588 1.00 86.25 93 THR A C 1
ATOM 719 O O . THR A 1 93 ? 0.550 -2.588 19.889 1.00 86.25 93 THR A O 1
ATOM 722 N N . LEU A 1 94 ? 2.602 -1.845 20.454 1.00 88.94 94 LEU A N 1
ATOM 723 C CA . LEU A 1 94 ? 3.348 -2.596 19.449 1.00 88.94 94 LEU A CA 1
ATOM 724 C C . LEU A 1 94 ? 3.025 -4.090 19.515 1.00 88.94 94 LEU A C 1
ATOM 726 O O . LEU A 1 94 ? 2.633 -4.674 18.508 1.00 88.94 94 LEU A O 1
ATOM 730 N N . LYS A 1 95 ? 3.121 -4.705 20.701 1.00 89.94 95 LYS A N 1
ATOM 731 C CA . LYS A 1 95 ? 2.815 -6.132 20.881 1.00 89.94 95 LYS A CA 1
ATOM 732 C C . LYS A 1 95 ? 1.383 -6.465 20.466 1.00 89.94 95 LYS A C 1
ATOM 734 O O . LYS A 1 95 ? 1.186 -7.387 19.680 1.00 89.94 95 LYS A O 1
ATOM 739 N N . ARG A 1 96 ? 0.389 -5.710 20.950 1.00 89.31 96 ARG A N 1
ATOM 740 C CA . ARG A 1 96 ? -1.024 -5.928 20.584 1.00 89.31 96 ARG A CA 1
ATOM 741 C C . ARG A 1 96 ? -1.252 -5.809 19.082 1.00 89.31 96 ARG A C 1
ATOM 743 O O . ARG A 1 96 ? -1.947 -6.641 18.509 1.00 89.31 96 ARG A O 1
ATOM 750 N N . ASN A 1 97 ? -0.653 -4.803 18.456 1.00 91.75 97 ASN A N 1
ATOM 751 C CA . ASN A 1 97 ? -0.803 -4.558 17.030 1.00 91.75 97 ASN A CA 1
ATOM 752 C C . ASN A 1 97 ? -0.150 -5.647 16.192 1.00 91.75 97 ASN A C 1
ATOM 754 O O . ASN A 1 97 ? -0.773 -6.127 15.255 1.00 91.75 97 ASN A O 1
ATOM 758 N N . LEU A 1 98 ? 1.062 -6.081 16.544 1.00 92.69 98 LEU A N 1
ATOM 759 C CA . LEU A 1 98 ? 1.724 -7.182 15.847 1.00 92.69 98 LEU A CA 1
ATOM 760 C C . LEU A 1 98 ? 0.918 -8.476 15.975 1.00 92.69 98 LEU A C 1
ATOM 762 O O . LEU A 1 98 ? 0.684 -9.141 14.969 1.00 92.69 98 LEU A O 1
ATOM 766 N N . VAL A 1 99 ? 0.421 -8.797 17.174 1.00 92.88 99 VAL A N 1
ATOM 767 C CA . VAL A 1 99 ? -0.463 -9.957 17.360 1.00 92.88 99 VAL A CA 1
ATOM 768 C C . VAL A 1 99 ? -1.696 -9.836 16.466 1.00 92.88 99 VAL A C 1
ATOM 770 O O . VAL A 1 99 ? -2.000 -10.773 15.740 1.00 92.88 99 VAL A O 1
ATOM 773 N N . LEU A 1 100 ? -2.363 -8.681 16.439 1.00 91.25 100 LEU A N 1
ATOM 774 C CA . LEU A 1 100 ? -3.550 -8.485 15.606 1.00 91.25 100 LEU A CA 1
ATOM 775 C C . LEU A 1 100 ? -3.246 -8.584 14.099 1.00 91.25 100 LEU A C 1
ATOM 777 O O . LEU A 1 100 ? -3.997 -9.227 13.374 1.00 91.25 100 LEU A O 1
ATOM 781 N N . ILE A 1 101 ? -2.141 -8.000 13.623 1.00 92.25 101 ILE A N 1
ATOM 782 C CA . ILE A 1 101 ? -1.742 -8.028 12.203 1.00 92.25 101 ILE A CA 1
ATOM 783 C C . ILE A 1 101 ? -1.449 -9.460 11.737 1.00 92.25 101 ILE A C 1
ATOM 785 O O . ILE A 1 101 ? -1.858 -9.848 10.638 1.00 92.25 101 ILE A O 1
ATOM 789 N N . PHE A 1 102 ? -0.723 -10.232 12.550 1.00 92.75 102 PHE A N 1
ATOM 790 C CA . PHE A 1 102 ? -0.225 -11.552 12.157 1.00 92.75 102 PHE A CA 1
ATOM 791 C C . PHE A 1 102 ? -1.156 -12.705 12.530 1.00 92.75 102 PHE A C 1
ATOM 793 O O . PHE A 1 102 ? -1.199 -13.689 11.799 1.00 92.75 102 PHE A O 1
ATOM 800 N N . MET A 1 103 ? -1.909 -12.589 13.623 1.00 91.00 103 MET A N 1
ATOM 801 C CA . MET A 1 103 ? -2.841 -13.630 14.074 1.00 91.00 103 MET A CA 1
ATOM 802 C C . MET A 1 103 ? -4.298 -13.337 13.706 1.00 91.00 103 MET A C 1
ATOM 804 O O . MET A 1 103 ? -5.120 -14.246 13.727 1.00 91.00 103 MET A O 1
ATOM 808 N N . GLY A 1 104 ? -4.618 -12.095 13.335 1.00 86.62 104 GLY A N 1
ATOM 809 C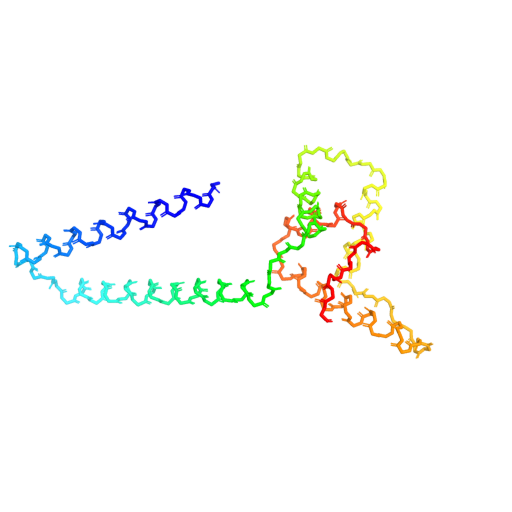 CA . GLY A 1 104 ? -5.978 -11.683 13.002 1.00 86.62 104 GLY A CA 1
ATOM 810 C C . GLY A 1 104 ? -6.865 -11.438 14.232 1.00 86.62 104 GLY A C 1
ATOM 811 O O . GLY A 1 104 ? -6.424 -11.571 15.379 1.00 86.62 104 GLY A O 1
ATOM 812 N N . PRO A 1 105 ? -8.122 -11.012 14.014 1.00 87.00 105 PRO A N 1
ATOM 813 C CA . PRO A 1 105 ? -9.080 -10.811 15.093 1.00 87.00 105 PRO A CA 1
ATOM 814 C C . PRO A 1 105 ? -9.515 -12.154 15.692 1.00 87.00 105 PRO A C 1
ATOM 816 O O . PRO A 1 105 ? -9.812 -13.106 14.973 1.00 87.00 105 PRO A O 1
ATOM 819 N N . THR A 1 106 ? -9.615 -12.221 17.020 1.00 83.31 106 THR A N 1
ATOM 820 C CA . THR A 1 106 ? -10.226 -13.369 17.700 1.00 83.31 106 THR A CA 1
ATOM 821 C C . THR A 1 106 ? -11.704 -13.432 17.334 1.00 83.31 106 THR A C 1
ATOM 823 O O . THR A 1 106 ? -12.421 -12.450 17.524 1.00 83.31 106 THR A O 1
ATOM 826 N N . THR A 1 107 ? -12.146 -14.568 16.799 1.00 79.62 107 THR A N 1
ATOM 827 C CA . THR A 1 107 ? -13.533 -14.786 16.379 1.00 79.62 107 THR A CA 1
ATOM 828 C C . THR A 1 107 ? -14.188 -15.838 17.267 1.00 79.62 107 THR A C 1
ATOM 830 O O . THR A 1 107 ? -13.587 -16.867 17.579 1.00 79.62 107 THR A O 1
ATOM 833 N N . PHE A 1 108 ? -15.428 -15.584 17.681 1.00 77.25 108 PHE A N 1
ATOM 834 C CA . PHE A 1 108 ? -16.242 -16.533 18.444 1.00 77.25 108 PHE A CA 1
ATOM 835 C C . PHE A 1 108 ? -17.493 -16.953 17.663 1.00 77.25 108 PHE A C 1
ATOM 837 O O . PHE A 1 108 ? -18.057 -16.198 16.868 1.00 77.25 108 PHE A O 1
ATOM 844 N N . THR A 1 109 ? -17.970 -18.173 17.911 1.00 72.31 109 THR A N 1
ATOM 845 C CA . THR A 1 109 ? -19.120 -18.765 17.204 1.00 72.31 109 THR A CA 1
ATOM 846 C C . THR A 1 109 ? -20.420 -17.972 17.395 1.00 72.31 109 THR A C 1
ATOM 848 O O . THR A 1 109 ? -21.215 -17.863 16.457 1.00 72.31 109 THR A O 1
ATOM 851 N N . PHE A 1 110 ? -20.600 -17.347 18.563 1.00 76.25 110 PHE A N 1
ATOM 852 C CA . PHE A 1 110 ? -21.798 -16.588 18.951 1.00 76.25 110 PHE A CA 1
ATOM 853 C C . PHE A 1 110 ? -21.709 -15.074 18.700 1.00 76.25 110 PHE A C 1
ATOM 855 O O . PHE A 1 110 ? -22.411 -14.284 19.328 1.00 76.25 110 PHE A O 1
ATOM 862 N N . GLU A 1 111 ? -20.856 -14.634 17.777 1.00 80.19 111 GLU A N 1
ATOM 863 C CA . GLU A 1 111 ? -20.767 -13.214 17.433 1.00 80.19 111 GLU A CA 1
ATOM 864 C C . GLU A 1 111 ? -22.002 -12.700 16.683 1.00 80.19 111 GLU A C 1
ATOM 866 O O . GLU A 1 111 ? -22.535 -13.349 15.775 1.00 80.19 111 GLU A O 1
ATOM 871 N N . SER A 1 112 ? -22.414 -11.473 17.014 1.00 85.81 112 SER A N 1
ATOM 872 C CA . SER A 1 112 ? -23.452 -10.764 16.269 1.00 85.81 112 SER A CA 1
ATOM 873 C C . SER A 1 112 ? -23.006 -10.492 14.825 1.00 85.81 112 SER A C 1
ATOM 875 O O . SER A 1 112 ? -21.813 -10.404 14.520 1.00 85.81 112 SER A O 1
ATOM 877 N N . LYS A 1 113 ? -23.967 -10.301 13.910 1.00 86.00 113 LYS A N 1
ATOM 878 C CA . LYS A 1 113 ? -23.676 -9.971 12.497 1.00 86.00 113 LYS A CA 1
ATOM 879 C C . LYS A 1 113 ? -22.777 -8.733 12.356 1.00 86.00 113 LYS A C 1
ATOM 881 O O . LYS A 1 113 ? -21.917 -8.683 11.476 1.00 86.00 113 LYS A O 1
ATOM 886 N N . GLN A 1 114 ? -22.943 -7.759 13.251 1.00 84.75 114 GLN A N 1
ATOM 887 C CA . GLN A 1 114 ? -22.132 -6.545 13.287 1.00 84.75 114 GLN A CA 1
ATOM 888 C C . GLN A 1 114 ? -20.669 -6.849 13.640 1.00 84.75 114 GLN A C 1
ATOM 890 O O . GLN A 1 114 ? -19.761 -6.354 12.972 1.00 84.75 114 GLN A O 1
ATOM 895 N N . VAL A 1 115 ? -20.430 -7.700 14.644 1.00 83.69 115 VAL A N 1
ATOM 896 C CA . VAL A 1 115 ? -19.071 -8.085 15.055 1.00 83.69 115 VAL A CA 1
ATOM 897 C C . VAL A 1 115 ? -18.379 -8.888 13.952 1.00 83.69 115 VAL A C 1
ATOM 899 O O . VAL A 1 115 ? -17.241 -8.571 1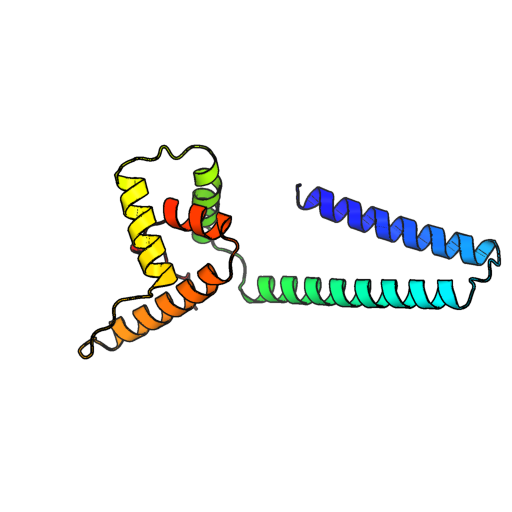3.609 1.00 83.69 115 VAL A O 1
ATOM 902 N N . LYS A 1 116 ? -19.090 -9.817 13.300 1.00 85.56 116 LYS A N 1
ATOM 903 C CA . LYS A 1 116 ? -18.561 -10.577 12.151 1.00 85.56 116 LYS A CA 1
ATOM 904 C C . LYS A 1 116 ? -18.138 -9.671 10.993 1.00 85.56 116 LYS A C 1
ATOM 906 O O . LYS A 1 116 ? -17.066 -9.854 10.421 1.00 85.56 116 LYS A O 1
ATOM 911 N N . THR A 1 117 ? -18.949 -8.660 10.678 1.00 85.44 117 THR A N 1
ATOM 912 C CA . THR A 1 117 ? -18.638 -7.684 9.618 1.00 85.44 117 THR A CA 1
ATOM 913 C C . THR A 1 117 ? -17.384 -6.882 9.958 1.00 85.44 117 THR A C 1
ATOM 915 O O . THR A 1 117 ? -16.481 -6.762 9.130 1.00 85.44 117 THR A O 1
ATOM 918 N N . ARG A 1 118 ? -17.286 -6.393 11.200 1.00 83.19 118 ARG A N 1
ATOM 919 C CA . ARG A 1 118 ? -16.098 -5.682 11.684 1.00 83.19 118 ARG A CA 1
ATOM 920 C C . ARG A 1 118 ? -14.850 -6.567 11.627 1.00 83.19 118 ARG A C 1
ATOM 922 O O . ARG A 1 118 ? -13.819 -6.110 11.151 1.00 83.19 118 ARG A O 1
ATOM 929 N N . ASN A 1 119 ? -14.949 -7.821 12.066 1.00 87.12 119 ASN A N 1
ATOM 930 C CA . ASN A 1 119 ? -13.831 -8.764 12.056 1.00 87.12 119 ASN A CA 1
ATOM 931 C C . ASN A 1 119 ? -13.342 -9.034 10.625 1.00 87.12 119 ASN A C 1
ATOM 933 O O . ASN A 1 119 ? -12.142 -8.953 10.383 1.00 87.12 119 ASN A O 1
ATOM 937 N N . LYS A 1 120 ? -14.252 -9.208 9.656 1.00 87.62 120 LYS A N 1
ATOM 938 C CA . LYS A 1 120 ? -13.896 -9.352 8.232 1.00 87.62 120 LYS A CA 1
ATOM 939 C C . LYS A 1 120 ? -13.168 -8.120 7.678 1.00 87.62 120 LYS A C 1
ATOM 941 O O . LYS A 1 120 ? -12.183 -8.249 6.954 1.00 87.62 120 LYS A O 1
ATOM 946 N N . GLN A 1 121 ? -13.621 -6.914 8.030 1.00 85.88 121 GLN A N 1
ATOM 947 C CA . GLN A 1 121 ? -12.929 -5.679 7.643 1.00 85.88 121 GLN A CA 1
ATOM 948 C C . GLN A 1 121 ? -11.534 -5.591 8.276 1.00 85.88 121 GLN A C 1
ATOM 950 O O . GLN A 1 121 ? -10.564 -5.268 7.591 1.00 85.88 121 GLN A O 1
ATOM 955 N N . THR A 1 122 ? -11.416 -5.902 9.570 1.00 86.75 122 THR A N 1
ATOM 956 C CA . THR A 1 122 ? -10.127 -5.941 10.273 1.00 86.75 122 THR A CA 1
ATOM 957 C C . THR A 1 122 ? -9.183 -6.964 9.646 1.00 86.75 122 THR A C 1
ATOM 959 O O . THR A 1 122 ? -8.008 -6.662 9.458 1.00 86.75 122 THR A O 1
ATOM 962 N N . GLU A 1 123 ? -9.681 -8.136 9.265 1.00 88.81 123 GLU A N 1
ATOM 963 C CA . GLU A 1 123 ? -8.902 -9.185 8.609 1.00 88.81 123 GLU A CA 1
ATOM 964 C C . GLU A 1 123 ? -8.365 -8.735 7.244 1.00 88.81 123 GLU A C 1
ATOM 966 O O . GLU A 1 123 ? -7.168 -8.877 6.980 1.00 88.81 123 GLU A O 1
ATOM 971 N N . SER A 1 124 ? -9.204 -8.084 6.429 1.00 87.56 124 SER A N 1
ATOM 972 C CA . SER A 1 124 ? -8.775 -7.472 5.164 1.00 87.56 124 SER A CA 1
ATOM 973 C C . SER A 1 124 ? -7.670 -6.432 5.379 1.00 87.56 124 SER A C 1
ATOM 975 O O . SER A 1 124 ? -6.683 -6.428 4.648 1.00 87.56 124 SER A O 1
ATOM 977 N N . ARG A 1 125 ? -7.786 -5.575 6.404 1.00 85.50 125 ARG A N 1
ATOM 978 C CA . ARG A 1 125 ? -6.747 -4.580 6.738 1.00 85.50 125 ARG A CA 1
ATOM 979 C C . ARG A 1 125 ? -5.445 -5.245 7.179 1.00 85.50 125 ARG A C 1
ATOM 981 O O . ARG A 1 125 ? -4.369 -4.835 6.749 1.00 85.50 125 ARG A O 1
ATOM 988 N N . CYS A 1 126 ? -5.533 -6.286 8.006 1.00 89.81 126 CYS A N 1
ATOM 989 C CA . CYS A 1 126 ? -4.365 -7.047 8.445 1.00 89.81 126 CYS A CA 1
ATOM 990 C C . CYS A 1 126 ? -3.656 -7.707 7.255 1.00 89.81 126 CYS A C 1
ATOM 992 O O . CYS A 1 126 ? -2.429 -7.712 7.213 1.00 89.81 126 CYS A O 1
ATOM 994 N N . ALA A 1 127 ? -4.402 -8.208 6.265 1.00 90.44 127 ALA A N 1
ATOM 995 C CA . ALA A 1 127 ? -3.827 -8.734 5.027 1.00 90.44 127 ALA A CA 1
ATOM 996 C C . ALA A 1 127 ? -3.069 -7.652 4.237 1.00 90.44 127 ALA A C 1
ATOM 998 O O . ALA A 1 127 ? -1.916 -7.877 3.866 1.00 90.44 127 ALA A O 1
ATOM 999 N N . THR A 1 128 ? -3.656 -6.462 4.064 1.00 88.88 128 THR A N 1
ATOM 1000 C CA . THR A 1 128 ? -2.993 -5.325 3.398 1.00 88.88 128 THR A CA 1
ATOM 1001 C C . THR A 1 128 ? -1.732 -4.870 4.131 1.00 88.88 128 THR A C 1
ATOM 1003 O O . THR A 1 128 ? -0.746 -4.509 3.496 1.00 88.88 128 THR A O 1
ATOM 1006 N N . LEU A 1 129 ? -1.729 -4.885 5.466 1.00 89.06 129 LEU A N 1
ATOM 1007 C CA . LEU A 1 129 ? -0.547 -4.528 6.257 1.00 89.06 129 LEU A CA 1
ATOM 1008 C C . LEU A 1 129 ? 0.549 -5.584 6.154 1.00 89.06 129 LEU A C 1
ATOM 1010 O O . LEU A 1 129 ? 1.718 -5.229 6.036 1.00 89.06 129 LEU A O 1
ATOM 1014 N N . ARG A 1 130 ? 0.186 -6.872 6.143 1.00 92.44 130 ARG A N 1
ATOM 1015 C CA . ARG A 1 130 ? 1.141 -7.975 5.965 1.00 92.44 130 ARG A CA 1
ATOM 1016 C C . ARG A 1 130 ? 1.834 -7.955 4.605 1.00 92.44 130 ARG A C 1
ATOM 1018 O O . ARG A 1 130 ? 2.944 -8.465 4.508 1.00 92.44 130 ARG A O 1
ATOM 1025 N N . SER A 1 131 ? 1.217 -7.364 3.579 1.00 90.44 131 SER A N 1
ATOM 1026 C CA . SER A 1 131 ? 1.861 -7.180 2.273 1.00 90.44 131 SER A CA 1
ATOM 1027 C C . SER A 1 131 ? 2.818 -5.981 2.222 1.00 90.44 131 SER A C 1
ATOM 1029 O O . SER A 1 131 ? 3.486 -5.790 1.209 1.00 90.44 131 SER A O 1
ATOM 1031 N N . GLN A 1 132 ? 2.883 -5.152 3.271 1.00 90.38 132 GLN A N 1
ATOM 1032 C CA . GLN A 1 132 ? 3.810 -4.022 3.338 1.00 90.38 132 GLN A CA 1
ATOM 1033 C C . GLN A 1 132 ? 5.199 -4.457 3.814 1.00 90.38 132 GLN A C 1
ATOM 1035 O O . GLN A 1 132 ? 5.392 -5.503 4.431 1.00 90.38 132 GLN A O 1
ATOM 1040 N N . HIS A 1 133 ? 6.191 -3.600 3.583 1.00 89.38 133 HIS A N 1
ATOM 1041 C CA . HIS A 1 133 ? 7.540 -3.828 4.085 1.00 89.38 133 HIS A CA 1
ATOM 1042 C C . HIS A 1 133 ? 7.581 -3.758 5.622 1.00 89.38 133 HIS A C 1
ATOM 1044 O O . HIS A 1 133 ? 6.937 -2.905 6.233 1.00 89.38 133 HIS A O 1
ATOM 1050 N N . ALA A 1 134 ? 8.428 -4.581 6.250 1.00 88.69 134 ALA A N 1
ATOM 1051 C CA . ALA A 1 134 ? 8.565 -4.674 7.709 1.00 88.69 134 ALA A CA 1
ATOM 1052 C C . ALA A 1 134 ? 8.702 -3.320 8.439 1.00 88.69 134 ALA A C 1
ATOM 1054 O O . ALA A 1 134 ? 8.117 -3.131 9.500 1.00 88.69 134 ALA A O 1
ATOM 1055 N N . HIS A 1 135 ? 9.421 -2.345 7.867 1.00 86.31 135 HIS A N 1
ATOM 1056 C CA . HIS A 1 135 ? 9.573 -1.021 8.473 1.00 86.31 135 HIS A CA 1
ATOM 1057 C C . HIS A 1 135 ? 8.244 -0.245 8.528 1.00 86.31 135 HIS A C 1
ATOM 1059 O O . HIS A 1 135 ? 7.978 0.437 9.514 1.00 86.31 135 HIS A O 1
ATOM 1065 N N . VAL A 1 136 ? 7.385 -0.382 7.510 1.00 86.44 136 VAL A N 1
ATOM 1066 C CA . VAL A 1 136 ? 6.043 0.223 7.474 1.00 86.44 136 VAL A CA 1
ATOM 1067 C C . VAL A 1 136 ? 5.156 -0.417 8.533 1.00 86.44 136 VAL A C 1
ATOM 1069 O O . VAL A 1 136 ? 4.505 0.298 9.291 1.00 86.44 136 VAL A O 1
ATOM 1072 N N . ILE A 1 137 ? 5.192 -1.751 8.633 1.00 90.38 137 ILE A N 1
ATOM 1073 C CA . ILE A 1 137 ? 4.448 -2.509 9.647 1.00 90.38 137 ILE A CA 1
ATOM 1074 C C . ILE A 1 137 ? 4.830 -2.030 11.050 1.00 90.38 137 ILE A C 1
ATOM 1076 O O . ILE A 1 137 ? 3.948 -1.748 11.856 1.00 90.38 137 ILE A O 1
ATOM 1080 N N . LEU A 1 138 ? 6.128 -1.885 11.334 1.00 88.25 138 LEU A N 1
ATOM 1081 C CA . LEU A 1 138 ? 6.616 -1.428 12.637 1.00 88.25 138 LEU A CA 1
ATOM 1082 C C . LEU A 1 138 ? 6.207 0.015 12.946 1.00 88.25 138 LEU A C 1
ATOM 1084 O O . LEU A 1 138 ? 5.677 0.268 14.026 1.00 88.25 138 LEU A O 1
ATOM 1088 N N . MET A 1 139 ? 6.405 0.955 12.013 1.00 86.69 139 MET A N 1
ATOM 1089 C CA . MET A 1 139 ? 5.993 2.353 12.216 1.00 86.69 139 MET A CA 1
ATOM 1090 C C . MET A 1 139 ? 4.497 2.444 12.512 1.00 86.69 139 MET A C 1
ATOM 1092 O O . MET A 1 139 ? 4.075 3.126 13.444 1.00 86.69 139 MET A O 1
ATOM 1096 N N . TRP A 1 140 ? 3.696 1.705 11.754 1.00 88.44 140 TRP A N 1
ATOM 1097 C CA . TRP A 1 140 ? 2.255 1.689 11.921 1.00 88.44 140 TRP A CA 1
ATOM 1098 C C . TRP A 1 140 ? 1.836 1.033 13.249 1.00 88.44 140 TRP A C 1
ATOM 1100 O O . TRP A 1 140 ? 1.031 1.599 13.992 1.00 88.44 140 TRP A O 1
ATOM 1110 N N . ALA A 1 141 ? 2.450 -0.102 13.602 1.00 89.12 141 ALA A N 1
ATOM 1111 C CA . ALA A 1 141 ? 2.181 -0.830 14.840 1.00 89.12 141 ALA A CA 1
ATOM 1112 C C . ALA A 1 141 ? 2.621 -0.067 16.101 1.00 89.12 141 ALA A C 1
ATOM 1114 O O . ALA A 1 141 ? 2.073 -0.307 17.173 1.00 89.12 141 ALA A O 1
ATOM 1115 N N . MET A 1 142 ? 3.574 0.859 16.006 1.00 86.50 142 MET A N 1
ATOM 1116 C CA . MET A 1 142 ? 3.933 1.739 17.125 1.00 86.50 142 MET A CA 1
ATOM 1117 C C . MET A 1 142 ? 3.045 2.984 17.200 1.00 86.50 142 MET A C 1
ATOM 1119 O O . MET A 1 142 ? 2.724 3.446 18.293 1.00 86.50 142 MET A O 1
ATOM 1123 N N . ALA A 1 143 ? 2.645 3.535 16.052 1.00 83.94 143 ALA A N 1
ATOM 1124 C CA . ALA A 1 143 ? 1.990 4.837 15.995 1.00 83.94 143 ALA A CA 1
ATOM 1125 C C . ALA A 1 143 ? 0.492 4.798 16.330 1.00 83.94 143 ALA A C 1
ATOM 1127 O O . ALA A 1 143 ? -0.022 5.760 16.912 1.00 83.94 143 ALA A O 1
ATOM 1128 N N . LEU A 1 144 ? -0.218 3.730 15.950 1.00 83.06 144 LEU A N 1
ATOM 1129 C CA . LEU A 1 144 ? -1.684 3.705 15.923 1.00 83.06 144 LEU A CA 1
ATOM 1130 C C . LEU A 1 144 ? -2.263 2.584 16.784 1.00 83.06 144 LEU A C 1
ATOM 1132 O O . LEU A 1 144 ? -1.876 1.433 16.657 1.00 83.06 144 LEU A O 1
ATOM 1136 N N . GLN A 1 145 ? -3.253 2.887 17.620 1.00 81.19 145 GLN A N 1
ATOM 1137 C CA . GLN A 1 145 ? -4.001 1.855 18.348 1.00 81.19 145 GLN A CA 1
ATOM 1138 C C . GLN A 1 145 ? -5.003 1.126 17.431 1.00 81.19 145 GLN A C 1
ATOM 1140 O O . GLN A 1 145 ? -5.549 1.761 16.532 1.00 81.19 145 GLN A O 1
ATOM 1145 N N . PRO A 1 146 ? -5.360 -0.149 17.692 1.00 74.94 146 PRO A N 1
ATOM 1146 C CA . PRO A 1 146 ? -6.351 -0.886 16.896 1.00 74.94 146 PRO A CA 1
ATOM 1147 C C . PRO A 1 146 ? -7.694 -0.177 16.721 1.00 74.94 146 PRO A C 1
ATOM 1149 O O . PRO A 1 146 ? -8.349 -0.291 15.690 1.00 74.94 146 PRO A O 1
ATOM 1152 N N . SER A 1 147 ? -8.104 0.581 17.738 1.00 74.12 147 SER A N 1
ATOM 1153 C CA . SER A 1 147 ? -9.355 1.341 17.764 1.00 74.12 147 SER A CA 1
ATOM 1154 C C . SER A 1 147 ? -9.417 2.461 16.723 1.00 74.12 147 SER A C 1
ATOM 1156 O O . SER A 1 147 ? -10.515 2.831 16.304 1.00 74.12 147 SER A O 1
ATOM 1158 N N . VAL A 1 148 ? -8.264 2.994 16.301 1.00 74.94 148 VAL A N 1
ATOM 1159 C CA . VAL A 1 148 ? -8.184 4.067 15.299 1.00 74.94 148 VAL A CA 1
ATOM 1160 C C . VAL A 1 148 ? -8.018 3.538 13.878 1.00 74.94 148 VAL A C 1
ATOM 1162 O O . VAL A 1 148 ? -7.983 4.328 12.944 1.00 74.94 148 VAL A O 1
ATOM 1165 N N . TRP A 1 149 ? -7.971 2.217 13.680 1.00 76.44 149 TRP A N 1
ATOM 1166 C CA . TRP A 1 149 ? -7.906 1.599 12.353 1.00 76.44 149 TRP A CA 1
ATOM 1167 C C . TRP A 1 149 ? -9.271 1.619 11.662 1.00 76.44 149 TRP A C 1
ATOM 1169 O O . TRP A 1 149 ? -9.731 0.586 11.179 1.00 76.44 149 TRP A O 1
ATOM 1179 N N . LYS A 1 150 ? -9.983 2.745 11.674 1.00 66.62 150 LYS A N 1
ATOM 1180 C CA . LYS A 1 150 ? -11.235 2.884 10.927 1.00 66.62 150 LYS A CA 1
ATOM 1181 C C . LYS A 1 150 ? -10.876 3.099 9.459 1.00 66.62 150 LYS A C 1
ATOM 1183 O O . LYS A 1 150 ? -9.928 3.809 9.166 1.00 66.62 150 LYS A O 1
ATOM 1188 N N . ALA A 1 151 ? -11.603 2.453 8.553 1.00 54.59 151 ALA A N 1
ATOM 1189 C CA . ALA A 1 151 ? -11.609 2.911 7.172 1.00 54.59 151 ALA A CA 1
ATOM 1190 C C . ALA A 1 151 ? -12.570 4.095 7.122 1.00 54.59 151 ALA A C 1
ATOM 1192 O O . ALA A 1 151 ? -13.696 3.966 7.619 1.00 54.59 151 ALA A O 1
ATOM 1193 N N . SER A 1 152 ? -12.135 5.210 6.542 1.00 48.34 152 SER A N 1
ATOM 1194 C CA . SER A 1 152 ? -13.069 6.148 5.933 1.00 48.34 152 SER A CA 1
ATOM 1195 C C . SER A 1 152 ? -13.943 5.347 4.964 1.00 48.34 152 SER A C 1
ATOM 1197 O O . SER A 1 152 ? -13.461 4.448 4.270 1.00 48.34 152 SER A O 1
ATOM 1199 N N . GLY A 1 153 ? -15.256 5.524 5.095 1.00 39.62 153 GLY A N 1
ATOM 1200 C CA . GLY A 1 153 ? -16.249 4.603 4.557 1.00 39.62 153 GLY A CA 1
ATOM 1201 C C . GLY A 1 153 ? -16.138 4.405 3.047 1.00 39.62 153 GLY A C 1
ATOM 1202 O O . GLY A 1 153 ? -16.021 5.369 2.297 1.00 39.62 153 GLY A O 1
ATOM 1203 N N . VAL A 1 154 ? -16.257 3.142 2.641 1.00 34.31 154 VAL A N 1
ATOM 1204 C CA . VAL A 1 154 ? -16.969 2.741 1.423 1.00 34.31 154 VAL A CA 1
ATOM 1205 C C . VAL A 1 154 ? -18.139 1.883 1.876 1.00 34.31 154 VAL A C 1
ATOM 1207 O O . VAL A 1 154 ? -17.901 1.002 2.741 1.00 34.31 154 VAL A O 1
#

Sequence (154 aa):
MSAVVVLSQFDSLVNKMESVSLKLCQKRIRPSTDQLTEFQGLYTRFKATLANFDAGIQGLLAIGYPDEEDIRLASRVRSAKNDAPFTPSTMTTLKRNLVLIFMGPTTFTFESKQVKTRNKQTESRCATLRSQHAHVILMWAMALQPSVWKASGV

Secondary structure (DSSP, 8-state):
--HHHHHHHHHHHHHHHHHHHHHHHHTT----HHHHHHHHHHHHHHHHHHHHHHHHHHHHHHH-PPPHHHHHHHHHHHHHHHH----HHHHHHHHHHHHHHHH-----TT--HHHHHHHHHHHHHHHHHHTS-HHHHHHHHHH--GGG-PPPP-

pLDDT: mean 80.4, std 9.72, range [34.31, 92.88]

Foldseek 3Di:
DDPVVVVVVVVVVVVVVVVVVVVCVVVVDDDDPVRVVVVVVVVVVVVVVVVVVVVVVVVVVVVPDDDPLSVVLVVLLVCLVPDDDPDPVLVVQLVVLVCCLVVADDDDPPDDPVVVVVSVVSPVVSVVLVPDDPSSSNSNSRRDHPVSPDDPDD

Radius of gyration: 23.75 Å; chains: 1; bounding box: 49×35×69 Å

Organism: Penicillium canescens (NCBI:txid5083)